Protein AF-A0A154PL11-F1 (afdb_monomer)

Secondary structure (DSSP, 8-state):
-HHHHHHHHHHHHHHHTT---S-HHHHTTT--SHHHHHHHHHHHHHHTT--SS--HHHHHHHHHHHHHHHHHHH--GGG---S----HHHHTTSSS-----------------------

Radius of gyration: 33.15 Å; Cα contacts (8 Å, |Δi|>4): 53; chains: 1; bounding box: 85×33×85 Å

Solvent-accessible surface area (backbone atoms only — not comparable to full-atom values): 7764 Å² total; per-residue (Å²): 109,77,66,56,56,52,44,53,51,51,55,49,44,41,53,58,26,65,55,85,74,91,54,69,68,73,68,36,68,90,45,90,44,71,68,46,44,46,50,47,55,49,51,53,39,36,77,61,70,41,68,78,81,85,44,75,66,54,24,42,54,39,22,55,52,53,50,53,53,48,55,60,72,66,60,68,69,86,76,58,75,88,65,73,88,84,46,80,73,58,69,62,57,80,80,50,86,89,72,90,76,83,81,81,80,79,90,82,78,80,80,82,84,79,89,81,86,88,133

Sequence (119 aa):
SSSEKRIEILKKYIRTAGIRVKSYSTIWVGCKSNTAKIKCLQKLLENNGITGKPTLEKCKKAKDRNERLKDIAELNTSNIISEGRVTRAQRKREEIPSEHREARSSFKRILSVVDSDSE

Structure (mmCIF, N/CA/C/O backbone):
data_AF-A0A154PL11-F1
#
_entry.id   AF-A0A154PL11-F1
#
loop_
_atom_site.group_PDB
_atom_site.id
_atom_site.type_symbol
_atom_site.label_atom_id
_atom_site.label_alt_id
_atom_site.label_comp_id
_atom_site.label_asym_id
_atom_site.label_entity_id
_atom_site.label_seq_id
_atom_site.pdbx_PDB_ins_code
_atom_site.Cartn_x
_atom_site.Cartn_y
_atom_site.Cartn_z
_atom_site.occupancy
_atom_site.B_iso_or_equiv
_atom_site.auth_seq_id
_atom_site.auth_comp_id
_atom_site.auth_asym_id
_atom_site.auth_atom_id
_atom_site.pdbx_PDB_model_num
ATOM 1 N N . SER A 1 1 ? -12.663 7.864 21.009 1.00 71.00 1 SER A N 1
ATOM 2 C CA . SER A 1 1 ? -12.120 6.682 21.726 1.00 71.00 1 SER A CA 1
ATOM 3 C C . SER A 1 1 ? -10.744 6.273 21.176 1.00 71.00 1 SER A C 1
ATOM 5 O O . SER A 1 1 ? -10.407 6.656 20.060 1.00 71.00 1 SER A O 1
ATOM 7 N N . SER A 1 2 ? -9.922 5.511 21.918 1.00 85.44 2 SER A N 1
ATOM 8 C CA . SER A 1 2 ? -8.604 5.024 21.433 1.00 85.44 2 SER A CA 1
ATOM 9 C C . SER A 1 2 ? -8.715 4.171 20.152 1.00 85.44 2 SER A C 1
ATOM 11 O O . SER A 1 2 ? -7.903 4.280 19.231 1.00 85.44 2 SER A O 1
ATOM 13 N N . SER A 1 3 ? -9.787 3.383 20.041 1.00 89.31 3 SER A N 1
ATOM 14 C CA . SER A 1 3 ? -10.049 2.505 18.896 1.00 89.31 3 SER A CA 1
ATOM 15 C C . SER A 1 3 ? -10.327 3.265 17.595 1.00 89.31 3 SER A C 1
ATOM 17 O O . SER A 1 3 ? -9.847 2.861 16.539 1.00 89.31 3 SER A O 1
ATOM 19 N N . GLU A 1 4 ? -11.058 4.380 17.650 1.00 90.62 4 GLU A N 1
ATOM 20 C CA . GLU A 1 4 ? -11.351 5.202 16.463 1.00 90.62 4 GLU A CA 1
ATOM 21 C C . GLU A 1 4 ? -10.095 5.869 15.906 1.00 90.62 4 GLU A C 1
ATOM 23 O O . GLU A 1 4 ? -9.847 5.792 14.704 1.00 90.62 4 GLU A O 1
ATOM 28 N N . LYS A 1 5 ? -9.231 6.401 16.782 1.00 93.62 5 LYS A N 1
ATOM 29 C CA . LYS A 1 5 ? -7.928 6.957 16.378 1.00 93.62 5 LYS A CA 1
ATOM 30 C C . LYS A 1 5 ? -7.094 5.919 15.620 1.00 93.62 5 LYS A C 1
ATOM 32 O O . LYS A 1 5 ? -6.466 6.213 14.606 1.00 93.62 5 LYS A O 1
ATOM 37 N N . ARG A 1 6 ? -7.125 4.662 16.071 1.00 93.31 6 ARG A N 1
ATOM 38 C CA . ARG A 1 6 ? -6.417 3.555 15.413 1.00 93.31 6 ARG A CA 1
ATOM 39 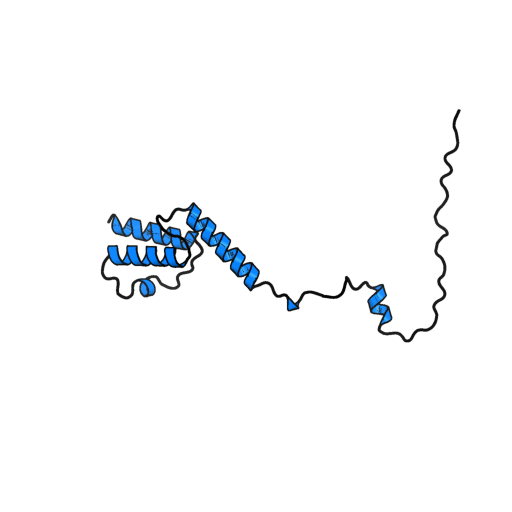C C . ARG A 1 6 ? -6.996 3.226 14.033 1.00 93.31 6 ARG A C 1
ATOM 41 O O . ARG A 1 6 ? -6.233 2.929 13.116 1.00 93.31 6 ARG A O 1
ATOM 48 N N . ILE A 1 7 ? -8.315 3.326 13.860 1.00 93.75 7 ILE A N 1
ATOM 49 C CA . ILE A 1 7 ? -8.985 3.185 12.556 1.00 93.75 7 ILE A CA 1
ATOM 50 C C . ILE A 1 7 ? -8.543 4.300 11.598 1.00 93.75 7 ILE A C 1
ATOM 52 O O . ILE A 1 7 ? -8.225 4.023 10.442 1.00 93.75 7 ILE A O 1
ATOM 56 N N . GLU A 1 8 ? -8.482 5.548 12.061 1.00 94.50 8 GLU A N 1
ATOM 57 C CA . GLU A 1 8 ? -8.039 6.692 11.252 1.00 94.50 8 GLU A CA 1
ATOM 58 C C . GLU A 1 8 ? -6.584 6.558 10.793 1.00 94.50 8 GLU A C 1
ATOM 60 O O . GLU A 1 8 ? -6.276 6.793 9.620 1.00 94.50 8 GLU A O 1
ATOM 65 N N . ILE A 1 9 ? -5.700 6.104 11.686 1.00 94.06 9 ILE A N 1
ATOM 66 C CA . ILE A 1 9 ? -4.297 5.820 11.365 1.00 94.06 9 ILE A CA 1
ATOM 67 C C . ILE A 1 9 ? -4.200 4.734 10.286 1.00 94.06 9 ILE A C 1
ATOM 69 O O . ILE A 1 9 ? -3.498 4.917 9.292 1.00 94.06 9 ILE A O 1
ATOM 73 N N . LEU A 1 10 ? -4.943 3.631 10.421 1.00 93.75 10 LEU A N 1
ATOM 74 C CA . LEU A 1 10 ? -4.953 2.566 9.413 1.00 93.75 10 LEU A CA 1
ATOM 75 C C . LEU A 1 10 ? -5.484 3.063 8.061 1.00 93.75 10 LEU A C 1
ATOM 77 O O . LEU A 1 10 ? -4.891 2.767 7.026 1.00 93.75 10 LEU A O 1
ATOM 81 N N . LYS A 1 11 ? -6.530 3.897 8.050 1.00 93.88 11 LYS A N 1
ATOM 82 C CA . LYS A 1 11 ? -7.011 4.560 6.824 1.00 93.88 11 LYS A CA 1
ATOM 83 C C . LYS A 1 11 ? -5.950 5.468 6.199 1.00 93.88 11 LYS A C 1
ATOM 85 O O . LYS A 1 11 ? -5.867 5.568 4.975 1.00 93.88 11 LYS A O 1
ATOM 90 N N . LYS A 1 12 ? -5.147 6.166 7.010 1.00 94.44 12 LYS A N 1
ATOM 91 C CA . LYS A 1 12 ? -4.006 6.954 6.519 1.00 94.44 12 LYS A CA 1
ATOM 92 C C . LYS A 1 12 ? -2.971 6.039 5.863 1.00 94.44 12 LYS A C 1
ATOM 94 O O . LYS A 1 12 ? -2.550 6.340 4.753 1.00 94.44 12 LYS A O 1
ATOM 99 N N . TYR A 1 13 ? -2.643 4.904 6.480 1.00 94.12 13 TYR A N 1
ATOM 100 C CA . TYR A 1 13 ? -1.700 3.941 5.908 1.00 94.12 13 TYR A CA 1
ATOM 101 C C . TYR A 1 13 ? -2.164 3.348 4.576 1.00 94.12 13 TYR A C 1
ATOM 103 O O . TYR A 1 13 ? -1.389 3.326 3.623 1.00 94.12 13 TYR A O 1
ATOM 111 N N . ILE A 1 14 ? -3.440 2.974 4.467 1.00 93.31 14 ILE A N 1
ATOM 112 C CA . ILE A 1 14 ? -4.043 2.486 3.215 1.00 93.31 14 ILE A CA 1
ATOM 113 C C . ILE A 1 14 ? -3.882 3.518 2.091 1.00 93.31 14 ILE A C 1
ATOM 115 O O . ILE A 1 14 ? -3.450 3.177 0.991 1.00 93.31 14 ILE A O 1
ATOM 119 N N . ARG A 1 15 ? -4.148 4.799 2.386 1.00 92.44 15 ARG A N 1
ATOM 120 C CA . ARG A 1 15 ? -3.945 5.897 1.427 1.00 92.44 15 ARG A CA 1
ATOM 121 C C . ARG A 1 15 ? -2.476 6.056 1.039 1.00 92.44 15 ARG A C 1
ATOM 123 O O . ARG A 1 15 ? -2.177 6.184 -0.143 1.00 92.44 15 ARG A O 1
ATOM 130 N N . THR A 1 16 ? -1.556 6.012 2.006 1.00 93.38 16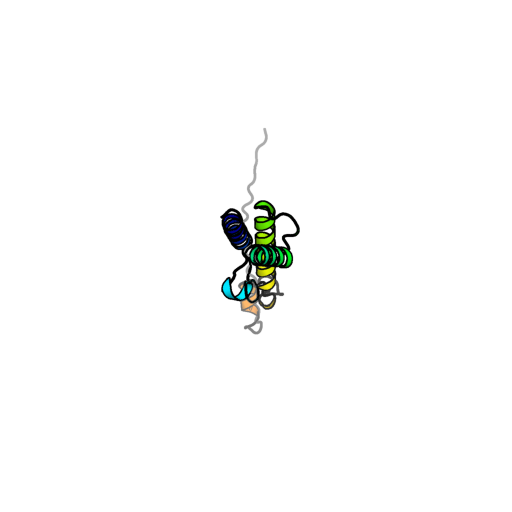 THR A N 1
ATOM 131 C CA . THR A 1 16 ? -0.114 6.116 1.716 1.00 93.38 16 THR A CA 1
ATOM 132 C C . THR A 1 16 ? 0.423 4.931 0.919 1.00 93.38 16 THR A C 1
ATOM 134 O O . THR A 1 16 ? 1.357 5.107 0.149 1.00 93.38 16 THR A O 1
ATOM 137 N N . ALA A 1 17 ? -0.185 3.752 1.067 1.00 91.44 17 ALA A N 1
ATOM 138 C CA . ALA A 1 17 ? 0.145 2.557 0.300 1.00 91.44 17 ALA A CA 1
ATOM 139 C C . ALA A 1 17 ? -0.390 2.587 -1.144 1.00 91.44 17 ALA A C 1
ATOM 141 O O . ALA A 1 17 ? -0.167 1.646 -1.897 1.00 91.44 17 ALA A O 1
ATOM 142 N N . GLY A 1 18 ? -1.114 3.641 -1.541 1.00 89.31 18 GLY A N 1
ATOM 143 C CA . GLY A 1 18 ? -1.686 3.756 -2.884 1.00 89.31 18 GLY A CA 1
ATOM 144 C C . GLY A 1 18 ? -2.911 2.866 -3.119 1.00 89.31 18 GLY A C 1
ATOM 145 O O . GLY A 1 18 ? -3.335 2.694 -4.261 1.00 89.31 18 GLY A O 1
ATOM 146 N N . ILE A 1 19 ? -3.506 2.312 -2.059 1.00 90.19 19 ILE A N 1
ATOM 147 C CA . ILE A 1 19 ? -4.677 1.439 -2.162 1.00 90.19 19 ILE A CA 1
ATOM 148 C C . ILE A 1 19 ? -5.931 2.313 -2.274 1.00 90.19 19 ILE A C 1
ATOM 150 O O . ILE A 1 19 ? -6.323 3.003 -1.327 1.00 90.19 19 ILE A O 1
ATOM 154 N N . ARG A 1 20 ? -6.582 2.292 -3.442 1.00 88.06 20 ARG A N 1
ATOM 155 C CA . ARG A 1 20 ? -7.838 3.018 -3.673 1.00 88.06 20 ARG A CA 1
ATOM 156 C C . ARG A 1 20 ? -9.032 2.193 -3.201 1.00 88.06 20 ARG A C 1
ATOM 158 O O . ARG A 1 20 ? -9.442 1.233 -3.844 1.00 88.06 20 ARG A O 1
ATOM 165 N N . VAL A 1 21 ? -9.616 2.610 -2.083 1.00 89.50 21 VAL A N 1
ATOM 166 C CA . VAL A 1 21 ? -10.870 2.062 -1.556 1.00 89.50 21 VAL A CA 1
ATOM 167 C C . VAL A 1 21 ? -12.047 2.865 -2.110 1.00 89.50 21 VAL A C 1
ATOM 169 O O . VAL A 1 21 ? -12.093 4.074 -1.909 1.00 89.50 21 VAL A O 1
ATOM 172 N N . LYS A 1 22 ? -13.016 2.199 -2.758 1.00 87.25 22 LYS A N 1
ATOM 173 C CA . LYS A 1 22 ? -14.252 2.844 -3.250 1.00 87.25 22 LYS A CA 1
ATOM 174 C C . LYS A 1 22 ? -15.150 3.306 -2.099 1.00 87.25 22 LYS A C 1
ATOM 176 O O . LYS A 1 22 ? -15.546 4.462 -2.045 1.00 87.25 22 LYS A O 1
ATOM 181 N N . SER A 1 23 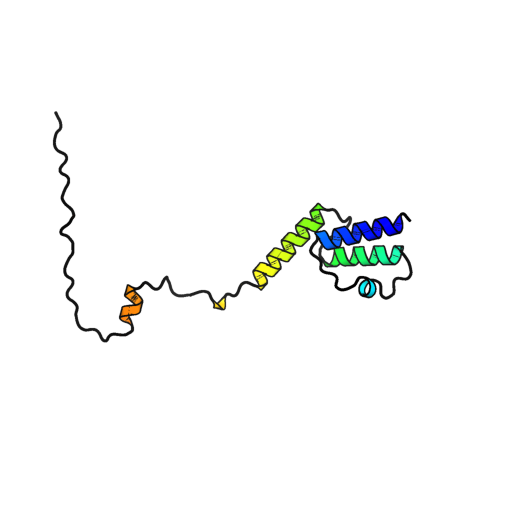? -15.442 2.409 -1.156 1.00 89.69 23 SER A N 1
ATOM 182 C CA . SER A 1 23 ? -16.191 2.737 0.058 1.00 89.69 23 SER A CA 1
ATOM 183 C C . SER A 1 23 ? -15.693 1.906 1.242 1.00 89.69 23 SER A C 1
ATOM 185 O O . SER A 1 23 ? -15.374 0.727 1.095 1.00 89.69 23 SER A O 1
ATOM 187 N N . TYR A 1 24 ? -15.618 2.508 2.430 1.00 88.56 24 TYR A N 1
ATOM 188 C CA . TYR A 1 24 ? -15.291 1.760 3.651 1.00 88.56 24 TYR A CA 1
ATOM 189 C C . TYR A 1 24 ? -16.494 0.990 4.198 1.00 88.56 24 TYR A C 1
ATOM 191 O O . TYR A 1 24 ? -16.309 -0.020 4.872 1.00 88.56 24 TYR A O 1
ATOM 199 N N . SER A 1 25 ? -17.711 1.415 3.856 1.00 88.31 25 SER A N 1
ATOM 200 C CA . SER A 1 25 ? -18.947 0.719 4.213 1.00 88.31 25 SER A CA 1
ATOM 201 C C . SER A 1 25 ? -18.972 -0.702 3.648 1.00 88.31 25 SER A C 1
ATOM 203 O O . SER A 1 25 ? -19.318 -1.626 4.375 1.00 88.31 25 SER A O 1
ATOM 205 N N . THR A 1 26 ? -18.502 -0.903 2.408 1.00 89.75 26 THR A N 1
ATOM 206 C CA . THR A 1 26 ? -18.404 -2.240 1.791 1.00 89.75 26 THR A CA 1
ATOM 207 C C . THR A 1 26 ? -17.340 -3.124 2.443 1.00 89.75 26 THR A C 1
ATOM 209 O O . THR A 1 26 ? -17.507 -4.334 2.508 1.00 89.75 26 THR A O 1
ATOM 212 N N . ILE A 1 27 ? -16.256 -2.540 2.966 1.00 88.88 27 ILE A N 1
ATOM 213 C CA . ILE A 1 27 ? -15.203 -3.293 3.679 1.00 88.88 27 ILE A CA 1
ATOM 214 C C . ILE A 1 27 ? -15.700 -3.766 5.050 1.00 88.88 27 ILE A C 1
ATOM 216 O O . ILE A 1 27 ? -15.249 -4.782 5.575 1.00 88.88 27 ILE A O 1
ATOM 220 N N . TRP A 1 28 ? -16.609 -3.007 5.656 1.00 90.00 28 TRP A N 1
ATOM 221 C CA . TRP A 1 28 ? -17.141 -3.285 6.985 1.00 90.00 28 TRP A CA 1
ATOM 222 C C . TRP A 1 28 ? -18.445 -4.078 6.966 1.00 90.00 28 TRP A C 1
ATOM 224 O O . TRP A 1 28 ? -19.063 -4.212 8.021 1.00 90.00 28 TRP A O 1
ATOM 234 N N . VAL A 1 29 ? -18.870 -4.617 5.821 1.00 86.31 29 VAL A N 1
ATOM 235 C CA . VAL A 1 29 ? -20.046 -5.494 5.753 1.00 86.31 29 VAL A CA 1
ATOM 236 C C . VAL A 1 29 ? -19.805 -6.684 6.691 1.00 86.31 29 VAL A C 1
ATOM 238 O O . VAL A 1 29 ? -18.853 -7.440 6.523 1.00 86.31 29 VAL A O 1
ATOM 241 N N . GLY A 1 30 ? -20.605 -6.783 7.758 1.00 82.69 30 GLY A N 1
ATOM 242 C CA . GLY A 1 30 ? -20.451 -7.786 8.824 1.00 82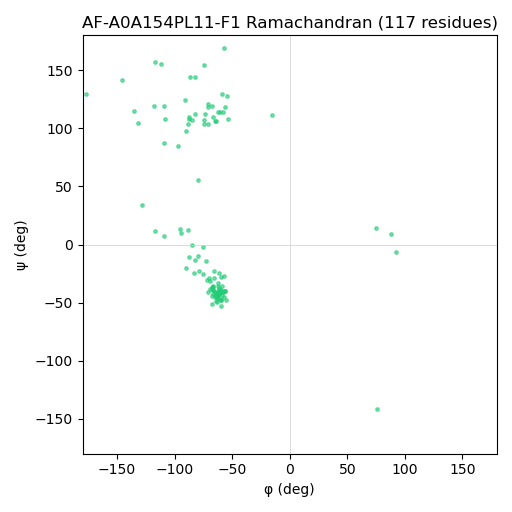.69 30 GLY A CA 1
ATOM 243 C C . GLY A 1 30 ? -19.611 -7.360 10.043 1.00 82.69 30 GLY A C 1
ATOM 244 O O . GLY A 1 30 ? -19.591 -8.066 11.050 1.00 82.69 30 GLY A O 1
ATOM 245 N N . CYS A 1 31 ? -18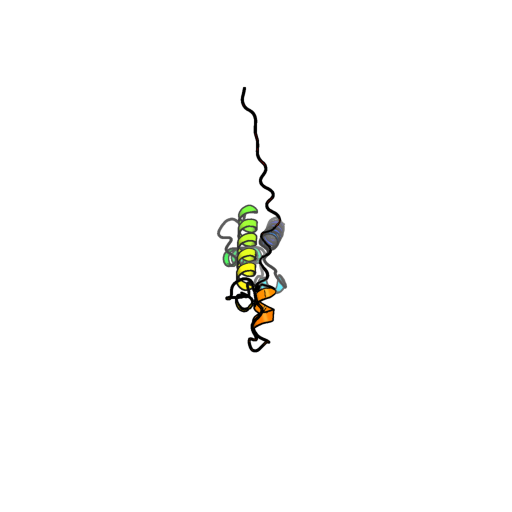.965 -6.191 10.027 1.00 89.44 31 CYS A N 1
ATOM 246 C CA . CYS A 1 31 ? -18.195 -5.672 11.162 1.00 89.44 31 CYS A CA 1
ATOM 247 C C . CYS A 1 31 ? -19.059 -4.809 12.092 1.00 89.44 31 CYS A C 1
ATOM 249 O O . CYS A 1 31 ? -19.217 -3.608 11.872 1.00 89.44 31 CYS A O 1
ATOM 251 N N . LYS A 1 32 ? -19.560 -5.403 13.181 1.00 87.44 32 LYS A N 1
ATOM 252 C CA . LYS A 1 32 ? -20.370 -4.688 14.187 1.00 87.44 32 LYS A CA 1
ATOM 253 C C . LYS A 1 32 ? -19.536 -3.934 15.233 1.00 87.44 32 LYS A C 1
ATOM 255 O O . LYS A 1 32 ? -20.007 -2.954 15.797 1.00 87.44 32 LYS A O 1
ATOM 260 N N . SER A 1 33 ? -18.287 -4.345 15.472 1.00 91.88 33 SER A N 1
ATOM 261 C CA . SER A 1 33 ? -17.413 -3.764 16.503 1.00 91.88 33 SER A CA 1
ATOM 262 C C . SER A 1 33 ? -16.221 -2.992 15.926 1.00 91.88 33 SER A C 1
ATOM 264 O O . SER A 1 33 ? -15.731 -3.273 14.829 1.00 91.88 33 SER A O 1
ATOM 266 N N . ASN A 1 34 ? -15.688 -2.039 16.699 1.00 91.56 34 ASN A N 1
ATOM 267 C CA . ASN A 1 34 ? -14.479 -1.298 16.318 1.00 91.56 34 ASN A CA 1
ATOM 268 C C . ASN A 1 34 ? -13.250 -2.213 16.189 1.00 91.56 34 ASN A C 1
ATOM 270 O O . ASN A 1 34 ? -12.406 -1.996 15.322 1.00 91.56 34 ASN A O 1
ATOM 274 N N . THR A 1 35 ? -13.168 -3.273 16.994 1.00 92.00 35 THR A N 1
ATOM 275 C CA . THR A 1 35 ? -12.105 -4.280 16.887 1.00 92.00 35 THR A CA 1
ATOM 276 C C . THR A 1 35 ? -12.201 -5.072 15.582 1.00 92.00 35 THR A C 1
ATOM 278 O O . THR A 1 35 ? -11.175 -5.303 14.943 1.00 92.00 35 THR A O 1
ATOM 281 N N . ALA A 1 36 ? -13.413 -5.421 15.133 1.00 93.56 36 ALA A N 1
ATOM 282 C CA . ALA A 1 36 ? -13.628 -6.065 13.837 1.00 93.56 36 ALA A CA 1
ATOM 283 C C . ALA A 1 36 ? -13.220 -5.146 12.676 1.00 93.56 36 ALA A C 1
ATOM 285 O O . ALA A 1 36 ? -12.491 -5.575 11.784 1.00 93.56 36 ALA A O 1
ATOM 286 N N . LYS A 1 37 ? -13.581 -3.855 12.734 1.00 93.19 37 LYS A N 1
ATOM 287 C CA . LYS A 1 37 ? -13.160 -2.860 11.730 1.00 93.19 37 LYS A CA 1
ATOM 288 C C . LYS A 1 37 ? -11.636 -2.740 11.641 1.00 93.19 37 LYS A C 1
ATOM 290 O O . LYS A 1 37 ? -11.097 -2.717 10.537 1.00 93.19 37 LYS A O 1
ATOM 295 N N . ILE A 1 38 ? -10.939 -2.704 12.781 1.00 93.56 38 ILE A N 1
ATOM 296 C CA . ILE A 1 38 ? -9.467 -2.683 12.828 1.00 93.56 38 ILE A CA 1
ATOM 297 C C . ILE A 1 38 ? -8.890 -3.933 12.155 1.00 93.56 38 ILE A C 1
ATOM 299 O O . ILE A 1 38 ? -8.024 -3.800 11.292 1.00 93.56 38 ILE A O 1
ATOM 303 N N . LYS A 1 39 ? -9.403 -5.126 12.488 1.00 92.75 39 LYS A N 1
ATOM 304 C CA . LYS A 1 39 ? -8.964 -6.387 11.870 1.00 92.75 39 LYS A CA 1
ATOM 305 C C . LYS A 1 39 ? -9.197 -6.401 10.356 1.00 92.75 39 LYS A C 1
ATOM 307 O O . LYS A 1 39 ? -8.309 -6.821 9.624 1.00 92.75 39 LYS A O 1
ATOM 312 N N . CYS A 1 40 ? -10.337 -5.904 9.869 1.00 93.69 40 CYS A N 1
ATOM 313 C CA . CYS A 1 40 ? -10.587 -5.809 8.427 1.00 93.69 40 CYS A CA 1
ATOM 314 C C . CYS A 1 40 ? -9.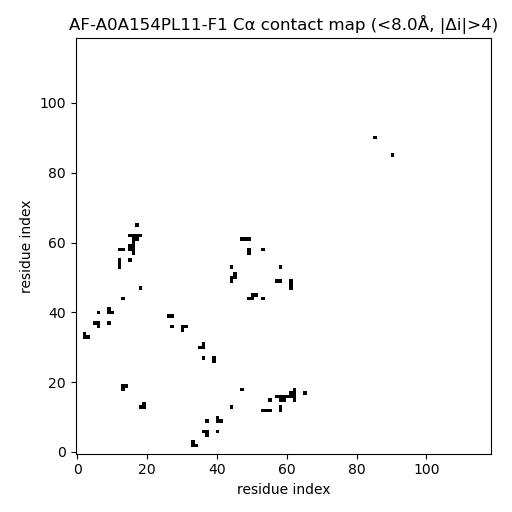596 -4.880 7.715 1.00 93.69 40 CYS A C 1
ATOM 316 O O . CYS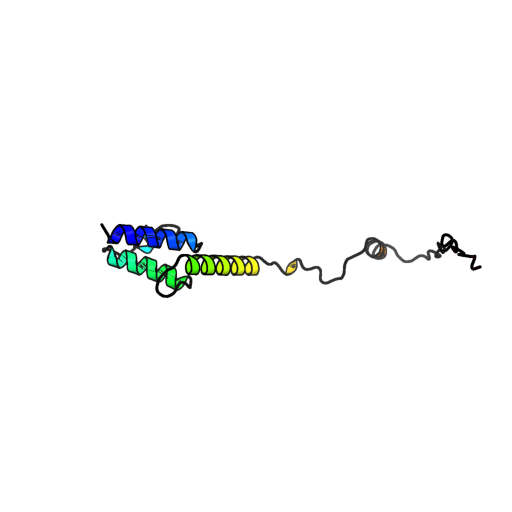 A 1 40 ? -9.105 -5.223 6.644 1.00 93.69 40 CYS A O 1
ATOM 318 N N . LEU A 1 41 ? -9.256 -3.730 8.308 1.00 93.19 41 LEU A N 1
ATOM 319 C CA . LEU A 1 41 ? -8.261 -2.824 7.724 1.00 93.19 41 LEU A CA 1
ATOM 320 C C . LEU A 1 41 ? -6.850 -3.428 7.733 1.00 93.19 41 LEU A C 1
ATOM 322 O O . LEU A 1 41 ? -6.101 -3.223 6.782 1.00 93.19 41 LEU A O 1
ATOM 326 N N . GLN A 1 42 ? -6.493 -4.186 8.775 1.00 92.88 42 GLN A N 1
ATOM 327 C CA . GLN A 1 42 ? -5.224 -4.918 8.826 1.00 92.88 42 GLN A CA 1
ATOM 328 C C . GLN A 1 42 ? -5.153 -5.998 7.743 1.00 92.88 42 GLN A C 1
ATOM 330 O O . GLN A 1 42 ? -4.198 -6.002 6.975 1.00 92.88 42 GLN A O 1
ATOM 335 N N . LYS A 1 43 ? -6.198 -6.824 7.599 1.00 92.50 43 LYS A N 1
ATOM 336 C CA . LYS A 1 43 ? -6.285 -7.825 6.523 1.00 92.50 43 LYS A CA 1
ATOM 337 C C . LYS A 1 43 ? -6.172 -7.199 5.133 1.00 92.50 43 LYS A C 1
ATOM 339 O O . LYS A 1 43 ? -5.510 -7.738 4.256 1.00 92.50 43 LYS A O 1
ATOM 344 N N . LEU A 1 44 ? -6.793 -6.038 4.925 1.00 92.50 44 LEU A N 1
ATOM 345 C CA . LEU A 1 44 ? -6.698 -5.321 3.654 1.00 92.50 44 LEU A CA 1
ATOM 346 C C . LEU A 1 44 ? -5.255 -4.887 3.353 1.00 92.50 44 LEU A C 1
ATOM 348 O O . LEU A 1 44 ? -4.803 -5.036 2.219 1.00 92.50 44 LEU A O 1
ATOM 352 N N . LEU A 1 45 ? -4.525 -4.383 4.352 1.00 92.56 45 LEU A N 1
ATOM 353 C CA . LEU A 1 45 ? -3.105 -4.043 4.211 1.00 92.56 45 LEU A CA 1
ATOM 354 C C . LEU A 1 45 ? -2.247 -5.288 3.924 1.00 92.56 45 LEU A C 1
ATOM 356 O O . LEU A 1 45 ? -1.389 -5.237 3.044 1.00 92.56 45 LEU A O 1
ATOM 360 N N . GLU A 1 46 ? -2.519 -6.405 4.599 1.00 92.62 46 GLU A N 1
ATOM 361 C CA . GLU A 1 46 ? -1.826 -7.685 4.390 1.00 92.62 46 GLU A CA 1
ATOM 362 C C . GLU A 1 46 ? -2.025 -8.223 2.969 1.00 92.62 46 GLU A C 1
ATOM 364 O O . GLU A 1 46 ? -1.047 -8.576 2.313 1.00 92.62 46 GLU A O 1
ATOM 369 N N . ASN A 1 47 ? -3.253 -8.180 2.445 1.00 90.06 47 ASN A N 1
ATOM 370 C CA . ASN A 1 47 ? -3.565 -8.588 1.069 1.00 90.06 47 ASN A CA 1
ATOM 371 C C . ASN A 1 47 ? -2.830 -7.746 0.011 1.00 90.06 47 ASN A C 1
ATOM 373 O O . ASN A 1 47 ? -2.614 -8.205 -1.104 1.00 90.06 47 ASN A O 1
ATOM 377 N N . ASN A 1 48 ? -2.437 -6.517 0.357 1.00 87.88 48 ASN A N 1
ATOM 378 C CA . ASN A 1 48 ? -1.645 -5.630 -0.499 1.00 87.88 48 ASN A CA 1
ATOM 379 C C . ASN A 1 48 ? -0.133 -5.713 -0.196 1.00 87.88 48 ASN A C 1
ATOM 381 O O . ASN A 1 48 ? 0.640 -4.860 -0.631 1.00 87.88 48 ASN A O 1
ATOM 385 N N . GLY A 1 49 ? 0.304 -6.729 0.557 1.00 86.75 49 GLY A N 1
ATOM 386 C CA . GLY A 1 49 ? 1.714 -7.028 0.811 1.00 86.75 49 GLY A CA 1
ATOM 387 C C . GLY A 1 49 ? 2.332 -6.310 2.013 1.00 86.75 49 GLY A C 1
ATOM 388 O O . GLY A 1 49 ? 3.545 -6.385 2.203 1.00 86.75 49 GLY A O 1
ATOM 389 N N . ILE A 1 50 ? 1.540 -5.624 2.844 1.00 91.25 50 ILE A N 1
ATOM 390 C CA . ILE A 1 50 ? 2.019 -4.983 4.077 1.00 91.25 50 ILE A CA 1
ATOM 391 C C . ILE A 1 50 ? 1.731 -5.924 5.247 1.00 91.25 50 ILE A C 1
ATOM 393 O O . ILE A 1 50 ? 0.710 -5.811 5.922 1.00 91.25 50 ILE A O 1
ATOM 397 N N . THR A 1 51 ? 2.640 -6.868 5.484 1.00 88.00 51 THR A N 1
ATOM 398 C CA . THR A 1 51 ? 2.503 -7.868 6.550 1.00 88.00 51 THR A CA 1
ATOM 399 C C . THR A 1 51 ? 3.033 -7.370 7.902 1.00 88.00 51 THR A C 1
ATOM 401 O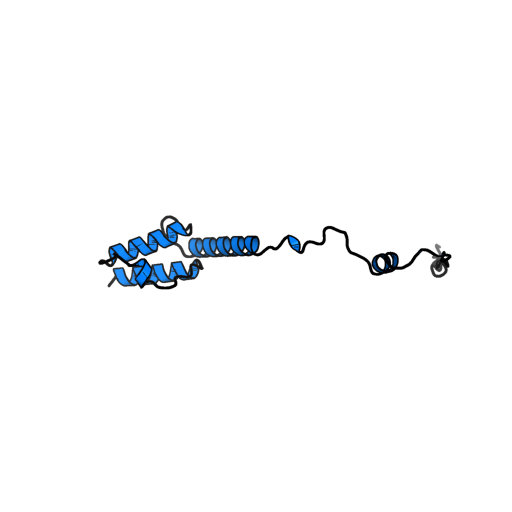 O . THR A 1 51 ? 4.035 -6.639 8.003 1.00 88.00 51 THR A O 1
ATOM 404 N N . GLY A 1 52 ? 2.349 -7.776 8.976 1.00 88.38 52 GLY A N 1
ATOM 405 C CA . GLY A 1 52 ? 2.708 -7.456 10.358 1.00 88.38 52 GLY A CA 1
ATOM 406 C C . GLY A 1 52 ? 2.368 -6.018 10.763 1.00 88.38 52 GLY A C 1
ATOM 407 O O . GLY A 1 52 ? 1.327 -5.477 10.395 1.00 88.38 52 GLY A O 1
ATOM 408 N N . LYS A 1 53 ? 3.235 -5.373 11.561 1.00 87.31 53 LYS A N 1
ATOM 409 C CA . LYS A 1 53 ? 3.006 -3.987 12.006 1.00 87.31 53 LYS A CA 1
ATOM 410 C C . LYS A 1 53 ? 3.102 -3.030 10.804 1.00 87.31 53 LYS A C 1
ATOM 412 O O . LYS A 1 53 ? 4.180 -2.954 10.199 1.00 87.31 53 LYS A O 1
ATOM 417 N N . PRO A 1 54 ? 2.028 -2.287 10.469 1.00 87.25 54 PRO A N 1
ATOM 418 C CA . PRO A 1 54 ? 2.065 -1.318 9.387 1.00 87.25 54 PRO A CA 1
ATOM 419 C C . PRO A 1 54 ? 2.923 -0.127 9.810 1.00 87.25 54 PRO A C 1
ATOM 421 O O . PRO A 1 54 ? 2.653 0.531 10.815 1.00 87.25 54 PRO A O 1
ATOM 424 N N . THR A 1 55 ? 3.979 0.129 9.044 1.00 91.31 55 THR A N 1
ATOM 425 C CA . THR A 1 55 ? 4.835 1.308 9.181 1.00 91.31 55 THR A CA 1
ATOM 426 C C . THR A 1 55 ? 4.754 2.143 7.914 1.00 91.31 55 THR A C 1
ATOM 428 O O . THR A 1 55 ? 4.417 1.651 6.834 1.00 91.31 55 THR A O 1
ATOM 431 N N . LEU A 1 56 ? 5.067 3.429 8.047 1.00 89.50 56 LEU A N 1
ATOM 432 C CA . LEU A 1 56 ? 4.979 4.386 6.947 1.00 89.50 56 LEU A CA 1
ATOM 433 C C . LEU A 1 56 ? 5.930 4.008 5.795 1.00 89.50 56 LEU A C 1
ATOM 435 O O . LEU A 1 56 ? 5.564 4.117 4.629 1.00 89.50 56 LEU A O 1
ATOM 439 N N . GLU A 1 57 ? 7.105 3.468 6.126 1.00 89.62 57 GLU A N 1
ATOM 440 C CA . GLU A 1 57 ? 8.078 2.949 5.159 1.00 89.62 57 GLU A CA 1
ATOM 441 C C . GLU A 1 57 ? 7.562 1.739 4.378 1.00 89.62 57 GLU A C 1
ATOM 443 O O . GLU A 1 57 ? 7.683 1.707 3.155 1.00 89.62 57 GLU A O 1
ATOM 448 N N . LYS A 1 58 ? 6.942 0.759 5.054 1.00 91.19 58 LYS A N 1
ATOM 449 C CA . LYS A 1 58 ? 6.353 -0.409 4.379 1.00 91.19 58 LYS A CA 1
ATOM 450 C C . LYS A 1 58 ? 5.239 0.004 3.419 1.00 91.19 58 LYS A C 1
ATOM 452 O O . LYS A 1 58 ? 5.154 -0.537 2.323 1.00 91.19 58 LYS A O 1
ATOM 457 N N . CYS A 1 59 ? 4.424 0.985 3.809 1.00 91.25 59 CYS A N 1
ATOM 458 C CA . CYS A 1 59 ? 3.365 1.511 2.949 1.00 91.25 59 CYS A CA 1
ATOM 459 C C . CYS A 1 59 ? 3.939 2.164 1.684 1.00 91.25 59 CYS A C 1
ATOM 461 O O . CYS A 1 59 ? 3.471 1.865 0.591 1.00 91.25 59 CYS A O 1
ATOM 463 N N . LYS A 1 60 ? 4.984 2.995 1.814 1.00 90.62 60 LYS A N 1
ATOM 464 C CA . LYS A 1 60 ? 5.670 3.600 0.659 1.00 90.62 60 LYS A CA 1
ATOM 465 C C . LYS A 1 60 ? 6.255 2.538 -0.276 1.00 90.62 60 LYS A C 1
ATOM 467 O O . LYS A 1 60 ? 5.958 2.552 -1.461 1.00 90.62 60 LYS A O 1
ATOM 472 N N . LYS A 1 61 ? 6.971 1.548 0.267 1.00 90.38 61 LYS A N 1
ATOM 473 C CA . LYS A 1 61 ? 7.524 0.436 -0.528 1.00 90.38 61 LYS A CA 1
ATOM 474 C C . LYS A 1 61 ? 6.444 -0.337 -1.292 1.00 90.38 61 LYS A C 1
ATOM 476 O O . LYS A 1 61 ? 6.659 -0.712 -2.442 1.00 90.38 61 LYS A O 1
ATOM 481 N N . ALA A 1 62 ? 5.294 -0.583 -0.660 1.00 89.62 62 ALA A N 1
ATOM 482 C CA . ALA A 1 62 ? 4.166 -1.247 -1.308 1.00 89.62 62 ALA A CA 1
ATOM 483 C C . ALA A 1 62 ? 3.586 -0.403 -2.453 1.00 89.62 62 ALA A C 1
ATOM 485 O O . ALA A 1 62 ? 3.305 -0.946 -3.521 1.00 89.62 62 ALA A O 1
ATOM 486 N N . LYS A 1 63 ? 3.474 0.917 -2.257 1.00 91.50 63 LYS A N 1
ATOM 487 C CA . LYS A 1 63 ? 3.048 1.855 -3.299 1.00 91.50 63 LYS A CA 1
ATOM 488 C C . LYS A 1 63 ? 3.992 1.807 -4.502 1.00 91.50 63 LYS A C 1
ATOM 490 O O . LYS A 1 63 ? 3.527 1.528 -5.602 1.00 91.50 63 LYS A O 1
ATOM 495 N N . ASP A 1 64 ? 5.294 1.966 -4.274 1.00 90.06 64 ASP A N 1
ATOM 496 C CA . ASP A 1 64 ? 6.300 1.953 -5.342 1.00 90.06 64 ASP A CA 1
ATOM 497 C C . ASP A 1 64 ? 6.282 0.623 -6.111 1.00 90.06 64 ASP A C 1
ATOM 499 O O . ASP A 1 64 ? 6.418 0.589 -7.330 1.00 90.06 64 ASP A O 1
ATOM 503 N N . ARG A 1 65 ? 6.100 -0.505 -5.409 1.00 88.00 65 ARG A N 1
ATOM 504 C CA . ARG A 1 65 ? 5.967 -1.822 -6.047 1.00 88.00 65 ARG A CA 1
ATOM 505 C C . ARG A 1 65 ? 4.728 -1.893 -6.936 1.00 88.00 65 ARG A C 1
ATOM 507 O O . ARG A 1 65 ? 4.813 -2.420 -8.038 1.00 88.00 65 ARG A O 1
ATOM 514 N N . ASN A 1 66 ? 3.591 -1.406 -6.452 1.00 86.44 66 ASN A N 1
ATOM 515 C CA . ASN A 1 66 ? 2.342 -1.441 -7.203 1.00 86.44 66 ASN A CA 1
ATOM 516 C C . ASN A 1 66 ? 2.389 -0.523 -8.432 1.00 86.44 66 ASN A C 1
ATOM 518 O O . ASN A 1 66 ? 1.875 -0.888 -9.481 1.00 86.44 66 ASN A O 1
ATOM 522 N N . GLU A 1 67 ? 3.021 0.645 -8.314 1.00 88.38 67 GLU A N 1
ATOM 523 C CA . GLU A 1 67 ? 3.242 1.559 -9.441 1.00 88.38 67 GLU A CA 1
ATOM 524 C C . GLU A 1 67 ? 4.136 0.909 -10.501 1.00 88.38 67 GLU A C 1
ATOM 526 O O . GLU A 1 67 ? 3.695 0.773 -11.634 1.00 88.38 67 GLU A O 1
ATOM 531 N N . ARG A 1 68 ? 5.280 0.323 -10.120 1.00 86.75 68 ARG A N 1
ATOM 532 C CA . ARG A 1 68 ? 6.133 -0.426 -11.066 1.00 86.75 68 ARG A CA 1
ATOM 533 C C . ARG A 1 68 ? 5.396 -1.556 -11.789 1.00 86.75 68 ARG A C 1
ATOM 535 O O . ARG A 1 68 ? 5.636 -1.791 -12.965 1.00 86.75 68 ARG A O 1
ATOM 542 N N . LEU A 1 69 ? 4.525 -2.288 -11.090 1.00 85.94 69 LEU A N 1
ATOM 543 C CA . LEU A 1 69 ? 3.736 -3.360 -11.707 1.00 85.94 69 LEU A CA 1
ATOM 544 C C . LEU A 1 69 ? 2.720 -2.821 -12.717 1.00 85.94 69 LEU A C 1
ATOM 546 O O . LEU A 1 69 ? 2.488 -3.468 -13.735 1.00 85.94 69 LEU A O 1
ATOM 550 N N . LYS A 1 70 ? 2.126 -1.653 -12.448 1.00 87.00 70 LYS A N 1
ATOM 551 C CA . LYS A 1 70 ? 1.252 -0.976 -13.412 1.00 87.00 70 LYS A CA 1
ATOM 552 C C . LYS A 1 70 ? 2.033 -0.493 -14.617 1.00 87.00 70 LYS A C 1
ATOM 554 O O . LYS A 1 70 ? 1.597 -0.768 -15.723 1.00 87.00 70 LYS A O 1
ATOM 559 N N . ASP A 1 71 ? 3.198 0.115 -14.400 1.00 85.94 71 ASP A N 1
ATOM 560 C CA . ASP A 1 71 ? 4.067 0.556 -15.490 1.00 85.94 71 ASP A CA 1
ATOM 561 C C . ASP A 1 71 ? 4.382 -0.627 -16.414 1.00 85.94 71 ASP A C 1
ATOM 563 O O . ASP A 1 71 ? 4.175 -0.536 -17.617 1.00 85.94 71 ASP A O 1
ATOM 567 N N . ILE A 1 72 ? 4.774 -1.778 -15.850 1.00 86.81 72 ILE A N 1
ATOM 568 C CA . ILE A 1 72 ? 5.035 -3.009 -16.615 1.00 86.81 72 ILE A CA 1
ATOM 569 C C . ILE A 1 72 ? 3.787 -3.497 -17.364 1.00 86.81 72 ILE A C 1
ATOM 571 O O . ILE A 1 72 ? 3.902 -3.932 -18.505 1.00 86.81 72 ILE A O 1
ATOM 575 N N . ALA A 1 73 ? 2.606 -3.446 -16.744 1.00 87.00 73 ALA A N 1
ATOM 576 C CA . ALA A 1 73 ? 1.358 -3.875 -17.376 1.00 87.00 73 ALA A CA 1
ATOM 577 C C . ALA A 1 73 ? 0.897 -2.933 -18.504 1.00 87.00 73 ALA A C 1
ATOM 579 O O . ALA A 1 73 ? 0.233 -3.379 -19.436 1.00 87.00 73 ALA A O 1
ATOM 580 N N . GLU A 1 74 ? 1.240 -1.646 -18.422 1.00 87.81 74 GLU A N 1
ATOM 581 C CA . GLU A 1 74 ? 0.947 -0.634 -19.440 1.00 87.81 74 GLU A CA 1
ATOM 582 C C . GLU A 1 74 ? 1.962 -0.642 -20.602 1.00 87.81 74 GLU A C 1
ATOM 584 O O . GLU A 1 74 ? 1.691 -0.053 -21.651 1.00 87.81 74 GLU A O 1
ATOM 589 N N . LEU A 1 75 ? 3.110 -1.325 -20.468 1.00 87.69 75 LEU A N 1
ATOM 590 C CA . LEU A 1 75 ? 4.095 -1.454 -21.547 1.00 87.69 75 LEU A CA 1
ATOM 591 C C . LEU A 1 75 ? 3.511 -2.225 -22.740 1.00 87.69 75 LEU A C 1
ATOM 593 O O . LEU A 1 75 ? 3.408 -3.451 -22.726 1.00 87.69 75 LEU A O 1
ATOM 597 N N . ASN A 1 76 ? 3.199 -1.502 -23.818 1.00 85.19 76 ASN A N 1
ATOM 598 C CA . ASN A 1 76 ? 2.774 -2.107 -25.075 1.00 85.19 76 ASN A CA 1
ATOM 599 C C . ASN A 1 76 ? 3.976 -2.435 -25.977 1.00 85.19 76 ASN A C 1
ATOM 601 O O . ASN A 1 76 ? 4.542 -1.559 -26.637 1.00 85.19 76 ASN A O 1
ATOM 605 N N . THR A 1 77 ? 4.335 -3.716 -26.046 1.00 87.06 77 THR A N 1
ATOM 606 C CA . THR A 1 77 ? 5.428 -4.215 -26.890 1.00 87.06 77 THR A CA 1
ATOM 607 C C . THR A 1 77 ? 5.091 -4.234 -28.382 1.00 87.06 77 THR A C 1
ATOM 609 O O . THR A 1 77 ? 6.007 -4.313 -29.197 1.00 87.06 77 THR A O 1
ATOM 612 N N . SER A 1 78 ? 3.817 -4.093 -28.774 1.00 85.31 78 SER A N 1
ATOM 613 C CA . SER A 1 78 ? 3.423 -4.077 -30.192 1.00 85.31 78 SER A CA 1
ATOM 614 C C . SER A 1 78 ? 3.962 -2.865 -30.955 1.00 85.31 78 SER A C 1
ATOM 616 O O . SER A 1 78 ? 4.070 -2.906 -32.174 1.00 85.31 78 SER A O 1
ATOM 618 N N . ASN A 1 79 ? 4.288 -1.778 -30.249 1.00 80.31 79 ASN A N 1
ATOM 619 C CA . ASN A 1 79 ? 4.819 -0.547 -30.840 1.00 80.31 79 ASN A CA 1
ATOM 620 C C . ASN A 1 79 ? 6.344 -0.584 -31.040 1.00 80.31 79 ASN A C 1
ATOM 622 O O . ASN A 1 79 ? 6.932 0.403 -31.487 1.00 80.31 79 ASN A O 1
ATOM 626 N N . ILE A 1 80 ? 7.005 -1.683 -30.673 1.00 84.50 80 ILE A N 1
ATOM 627 C CA . ILE A 1 80 ? 8.447 -1.828 -30.846 1.00 84.50 80 ILE A CA 1
ATOM 628 C C . ILE A 1 80 ? 8.732 -2.058 -32.333 1.00 84.50 80 ILE A C 1
ATOM 630 O O . ILE A 1 80 ? 8.406 -3.103 -32.893 1.00 84.50 80 ILE A O 1
ATOM 634 N N . ILE A 1 81 ? 9.371 -1.077 -32.971 1.00 80.31 81 ILE A N 1
ATOM 635 C CA . ILE A 1 81 ? 9.892 -1.214 -34.333 1.00 80.31 81 ILE A CA 1
ATOM 636 C C . ILE A 1 81 ? 11.023 -2.251 -34.276 1.00 80.31 81 ILE A C 1
ATOM 638 O O . ILE A 1 81 ? 12.060 -2.009 -33.662 1.00 80.31 81 ILE A O 1
ATOM 642 N N . SER A 1 82 ? 10.788 -3.431 -34.852 1.00 77.25 82 SER A N 1
ATOM 643 C CA . SER A 1 82 ? 11.749 -4.550 -34.832 1.00 77.25 82 SER A CA 1
ATOM 644 C C . SER A 1 82 ? 12.914 -4.330 -35.804 1.00 77.25 82 SER A C 1
ATOM 646 O O . SER A 1 82 ? 14.008 -4.857 -35.625 1.00 77.25 82 SER A O 1
ATOM 648 N N . GLU A 1 83 ? 12.669 -3.532 -36.836 1.00 78.44 83 GLU A N 1
ATOM 649 C CA . GLU A 1 83 ? 13.638 -3.084 -37.827 1.00 78.44 83 GLU A CA 1
ATOM 650 C C . GLU A 1 83 ? 14.450 -1.882 -37.312 1.00 78.44 83 GLU A C 1
ATOM 652 O O . GLU A 1 83 ? 13.959 -1.028 -36.574 1.00 78.44 83 GLU A O 1
ATOM 657 N N . GLY A 1 84 ? 15.736 -1.818 -37.673 1.00 77.06 84 GLY A N 1
ATOM 658 C CA . GLY A 1 84 ? 16.606 -0.700 -37.296 1.00 77.06 84 GLY A CA 1
ATOM 659 C C . GLY A 1 84 ? 16.065 0.657 -37.772 1.00 77.06 84 GLY A C 1
ATOM 660 O O . GLY A 1 84 ? 15.142 0.741 -38.577 1.00 77.06 84 GLY A O 1
ATOM 661 N N . ARG A 1 85 ? 16.656 1.760 -37.293 1.00 77.50 85 ARG A N 1
ATOM 662 C CA . ARG A 1 85 ? 16.195 3.122 -37.619 1.00 77.50 85 ARG A CA 1
ATOM 663 C C . ARG A 1 85 ? 16.106 3.333 -39.136 1.00 77.50 85 ARG A C 1
ATOM 665 O O . ARG A 1 85 ? 17.127 3.532 -39.790 1.00 77.50 85 ARG A O 1
ATOM 672 N N . VAL A 1 86 ? 14.883 3.402 -39.664 1.00 77.62 86 VAL A N 1
ATOM 673 C CA . VAL A 1 86 ? 14.641 3.688 -41.081 1.00 77.62 86 VAL A CA 1
ATOM 674 C C . VAL A 1 86 ? 15.119 5.104 -41.403 1.00 77.62 86 VAL A C 1
ATOM 676 O O . VAL A 1 86 ? 14.499 6.114 -41.036 1.00 77.62 86 VAL A O 1
ATOM 679 N N . THR A 1 87 ? 16.249 5.188 -42.098 1.00 79.56 87 THR A N 1
ATOM 680 C CA . THR A 1 87 ? 16.813 6.461 -42.550 1.00 79.56 87 THR A CA 1
ATOM 681 C C . THR A 1 87 ? 16.012 7.016 -43.730 1.00 79.56 87 THR A C 1
ATOM 683 O O . THR A 1 87 ? 15.388 6.279 -44.495 1.00 79.56 87 THR A O 1
ATOM 686 N N . ARG A 1 88 ? 16.034 8.341 -43.925 1.00 72.75 88 ARG A N 1
ATOM 687 C CA . ARG A 1 88 ? 15.368 8.994 -45.071 1.00 72.75 88 ARG A CA 1
ATOM 688 C C . ARG A 1 88 ? 15.867 8.452 -46.424 1.00 72.75 88 ARG A C 1
ATOM 690 O O . ARG A 1 88 ? 15.111 8.464 -47.388 1.00 72.75 88 ARG A O 1
ATOM 697 N N . ALA A 1 89 ? 17.107 7.961 -46.484 1.00 72.50 89 ALA A N 1
ATOM 698 C CA . ALA A 1 89 ? 17.676 7.331 -47.674 1.00 72.50 89 ALA A CA 1
ATOM 699 C C . ALA A 1 89 ? 17.031 5.969 -47.993 1.00 72.50 89 ALA A C 1
ATOM 701 O O . ALA A 1 89 ? 16.786 5.681 -49.160 1.00 72.50 89 ALA A O 1
ATOM 702 N N . GLN A 1 90 ? 16.704 5.166 -46.974 1.00 68.31 90 GLN A N 1
ATOM 703 C CA . GLN A 1 90 ? 16.080 3.848 -47.151 1.00 68.31 90 GLN A CA 1
ATOM 704 C C . GLN A 1 90 ? 14.627 3.945 -47.629 1.00 68.31 90 GLN A C 1
ATOM 706 O O . GLN A 1 90 ? 14.268 3.248 -48.570 1.00 68.31 90 GLN A O 1
ATOM 711 N N . ARG A 1 91 ? 13.826 4.883 -47.095 1.00 67.88 91 ARG A N 1
ATOM 712 C CA . ARG A 1 91 ? 12.421 5.076 -47.532 1.00 67.88 91 ARG A CA 1
ATOM 713 C C . ARG A 1 91 ? 12.284 5.423 -49.010 1.00 67.88 91 ARG A C 1
ATOM 715 O O . ARG A 1 91 ? 11.268 5.146 -49.624 1.00 67.88 91 ARG A O 1
ATOM 722 N N . LYS A 1 92 ? 13.308 6.056 -49.585 1.00 64.56 92 LYS A N 1
ATOM 723 C CA . LYS A 1 92 ? 13.306 6.479 -50.989 1.00 64.56 92 LYS A CA 1
ATOM 724 C C . LYS A 1 92 ? 13.627 5.333 -51.957 1.00 64.56 92 LYS A C 1
ATOM 726 O O . LYS A 1 92 ? 13.527 5.536 -53.162 1.00 64.56 92 LYS A O 1
ATOM 731 N N . ARG A 1 93 ? 14.063 4.173 -51.445 1.00 59.41 93 ARG A N 1
ATOM 732 C CA . ARG A 1 93 ? 14.488 3.014 -52.243 1.00 59.41 93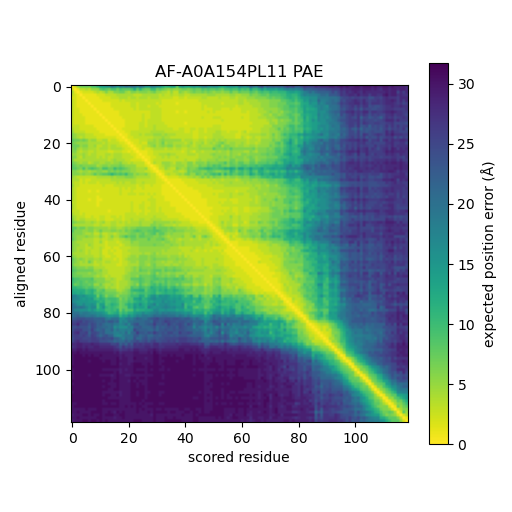 ARG A CA 1
ATOM 733 C C . ARG A 1 93 ? 13.343 2.049 -52.556 1.00 59.41 93 ARG A C 1
ATOM 735 O O . ARG A 1 93 ? 13.468 1.292 -53.506 1.00 59.41 93 ARG A O 1
ATOM 742 N N . GLU A 1 94 ? 12.251 2.093 -51.799 1.00 57.53 94 GLU A N 1
ATOM 743 C CA . GLU A 1 94 ? 11.140 1.142 -51.952 1.00 57.53 94 GLU A CA 1
ATOM 744 C C . GLU A 1 94 ? 10.091 1.574 -52.992 1.00 57.53 94 GLU A C 1
ATOM 746 O O . GLU A 1 94 ? 9.287 0.751 -53.411 1.00 57.53 94 GLU A O 1
ATOM 751 N N . GLU A 1 95 ? 10.140 2.817 -53.491 1.00 57.44 95 GLU A N 1
ATOM 752 C CA . GLU A 1 95 ? 9.165 3.339 -54.471 1.00 57.44 95 GLU A CA 1
ATOM 753 C C . GLU A 1 95 ? 9.710 3.550 -55.898 1.00 57.44 95 GLU A C 1
ATOM 755 O O . GLU A 1 95 ? 9.022 4.127 -56.736 1.00 57.44 95 GLU A O 1
ATOM 760 N N . ILE A 1 96 ? 10.941 3.133 -56.223 1.00 52.25 96 ILE A N 1
ATOM 761 C CA . ILE A 1 96 ? 11.542 3.443 -57.536 1.00 52.25 96 ILE A CA 1
ATOM 762 C C . ILE A 1 96 ? 12.219 2.198 -58.137 1.00 52.25 96 ILE A C 1
ATOM 764 O O . ILE A 1 96 ? 13.227 1.750 -57.585 1.00 52.25 96 ILE A O 1
ATOM 768 N N . PRO A 1 97 ? 11.737 1.657 -59.281 1.00 45.44 97 PRO A N 1
ATOM 769 C CA . PRO A 1 97 ? 12.506 0.718 -60.096 1.00 45.44 97 PRO A CA 1
ATOM 770 C C . PRO A 1 97 ? 13.855 1.341 -60.460 1.00 45.44 97 PRO A C 1
ATOM 772 O O . PRO A 1 97 ? 13.925 2.479 -60.920 1.00 45.44 97 PRO A O 1
ATOM 775 N N . SER A 1 98 ? 14.938 0.618 -60.187 1.00 54.84 98 SER A N 1
ATOM 776 C CA . SER A 1 98 ? 16.297 1.135 -60.305 1.00 54.84 98 SER A CA 1
ATOM 777 C C . SER A 1 98 ? 16.637 1.567 -61.733 1.00 54.84 98 SER A C 1
ATOM 779 O O . SER A 1 98 ? 16.831 0.718 -62.600 1.00 54.84 98 SER A O 1
ATOM 781 N N . GLU A 1 99 ? 16.860 2.863 -61.942 1.00 45.66 99 GLU A N 1
ATOM 782 C CA . GLU A 1 99 ? 17.754 3.330 -62.997 1.00 45.66 99 GLU A CA 1
ATOM 783 C C . GLU A 1 99 ? 18.933 4.096 -62.392 1.00 45.66 99 GLU A C 1
ATOM 785 O O . GLU A 1 99 ? 18.795 5.068 -61.646 1.00 45.66 99 GLU A O 1
ATOM 790 N N . HIS A 1 100 ? 20.105 3.533 -62.681 1.00 52.41 100 HIS A N 1
ATOM 791 C CA . HIS A 1 100 ? 21.467 4.002 -62.492 1.00 52.41 100 HIS A CA 1
ATOM 792 C C . HIS A 1 100 ? 21.606 5.507 -62.208 1.00 52.41 100 HIS A C 1
ATOM 794 O O . HIS A 1 100 ? 21.438 6.352 -63.082 1.00 52.41 100 HIS A O 1
ATOM 800 N N . ARG A 1 101 ? 22.018 5.847 -60.980 1.00 50.75 101 ARG A N 1
ATOM 801 C CA . ARG A 1 101 ? 22.615 7.153 -60.674 1.00 50.75 101 ARG A CA 1
ATOM 802 C C . ARG A 1 101 ? 24.100 6.970 -60.412 1.00 50.75 101 ARG A C 1
ATOM 804 O O . ARG A 1 101 ? 24.485 6.448 -59.369 1.00 50.75 101 ARG A O 1
ATOM 811 N N . GLU A 1 102 ? 24.915 7.419 -61.359 1.00 54.34 102 GLU A N 1
ATOM 812 C CA . GLU A 1 102 ? 26.364 7.503 -61.205 1.00 54.34 102 GLU A CA 1
ATOM 813 C C . GLU A 1 102 ? 26.733 8.405 -60.018 1.00 54.34 102 GLU A C 1
ATOM 815 O O . GLU A 1 102 ? 26.249 9.533 -59.866 1.00 54.34 102 GLU A O 1
ATOM 820 N N . ALA A 1 103 ? 27.592 7.882 -59.145 1.00 52.69 103 ALA A N 1
ATOM 821 C CA . ALA A 1 103 ? 28.053 8.557 -57.946 1.00 52.69 103 ALA A CA 1
ATOM 822 C C . ALA A 1 103 ? 29.058 9.662 -58.305 1.00 52.69 103 ALA A C 1
ATOM 824 O O . ALA A 1 103 ? 30.233 9.399 -58.560 1.00 52.69 103 ALA A O 1
ATOM 825 N N . ARG A 1 104 ? 28.630 10.929 -58.278 1.00 59.09 104 ARG A N 1
ATOM 826 C CA . ARG A 1 104 ? 29.576 12.055 -58.261 1.00 59.09 104 ARG A CA 1
ATOM 827 C C . ARG A 1 104 ? 30.260 12.116 -56.894 1.00 59.09 104 ARG A C 1
ATOM 829 O O . ARG A 1 104 ? 29.669 12.536 -55.905 1.00 59.09 104 ARG A O 1
ATOM 836 N N . SER A 1 105 ? 31.507 11.656 -56.876 1.00 58.47 105 SER A N 1
ATOM 837 C CA . SER A 1 105 ? 32.441 11.670 -55.748 1.00 58.47 105 SER A CA 1
ATOM 838 C C . SER A 1 105 ? 32.655 13.088 -55.192 1.00 58.47 105 SER A C 1
ATOM 840 O O . SER A 1 105 ? 33.148 13.977 -55.887 1.00 58.47 105 SER A O 1
ATOM 842 N N . SER A 1 106 ? 32.294 13.297 -53.923 1.00 56.38 106 SER A N 1
ATOM 843 C CA . SER A 1 106 ? 32.388 14.583 -53.208 1.00 56.38 106 SER A CA 1
ATOM 844 C C . SER A 1 106 ? 33.740 14.816 -52.513 1.00 56.38 106 SER A C 1
ATOM 846 O O . SER A 1 106 ? 33.858 15.730 -51.693 1.00 56.38 106 SER A O 1
ATOM 848 N N . PHE A 1 107 ? 34.771 14.019 -52.804 1.00 57.44 107 PHE A N 1
ATOM 849 C CA . PHE A 1 107 ? 36.080 14.093 -52.137 1.00 57.44 107 PHE A CA 1
ATOM 850 C C . PHE A 1 107 ? 36.971 15.235 -52.670 1.00 57.44 107 PHE A C 1
ATOM 852 O O . PHE A 1 107 ? 38.093 15.005 -53.102 1.00 57.44 107 PHE A O 1
ATOM 859 N N . LYS A 1 108 ? 36.490 16.486 -52.648 1.00 57.72 108 LYS A N 1
ATOM 860 C CA . LYS A 1 108 ? 37.298 17.677 -53.005 1.00 57.72 108 LYS A CA 1
ATOM 861 C C . LYS A 1 108 ? 37.501 18.684 -51.865 1.00 57.72 108 LYS A C 1
ATOM 863 O O . LYS A 1 108 ? 37.945 19.795 -52.115 1.00 57.72 108 LYS A O 1
ATOM 868 N N . ARG A 1 109 ? 37.172 18.339 -50.614 1.00 58.06 109 ARG A N 1
ATOM 869 C CA . ARG A 1 109 ? 37.278 19.270 -49.467 1.00 58.06 109 ARG A CA 1
ATOM 870 C C . ARG A 1 109 ? 38.051 18.725 -48.267 1.00 58.06 109 ARG A C 1
ATOM 872 O O . ARG A 1 109 ? 37.729 19.058 -47.135 1.00 58.06 109 ARG A O 1
ATOM 879 N N . ILE A 1 110 ? 39.073 17.910 -48.501 1.00 62.00 110 ILE A N 1
ATOM 880 C CA . ILE A 1 110 ? 40.107 17.698 -47.484 1.00 62.00 110 ILE A CA 1
ATOM 881 C C . ILE A 1 110 ? 41.353 18.396 -48.020 1.00 62.00 110 ILE A C 1
ATOM 883 O O . ILE A 1 110 ? 42.119 17.822 -48.785 1.00 62.00 110 ILE A O 1
ATOM 887 N N . LEU A 1 111 ? 41.460 19.690 -47.712 1.00 53.72 111 LEU A N 1
ATOM 888 C CA . LEU A 1 111 ? 42.681 20.460 -47.912 1.00 53.72 111 LEU A CA 1
ATOM 889 C C . LEU A 1 111 ? 43.678 19.949 -46.864 1.00 53.72 111 LEU A C 1
ATOM 891 O O . LEU A 1 111 ? 43.385 19.993 -45.670 1.00 53.72 111 LEU A O 1
ATOM 895 N N . SER A 1 112 ? 44.800 19.392 -47.309 1.00 58.12 112 SER A N 1
ATOM 896 C CA . SER A 1 112 ? 45.884 18.939 -46.441 1.00 58.12 112 SER A CA 1
ATOM 897 C C . SER A 1 112 ? 46.451 20.130 -45.672 1.00 58.12 112 SER A C 1
ATOM 899 O O . SER A 1 112 ? 47.024 21.033 -46.281 1.00 58.12 112 SER A O 1
ATOM 901 N N . VAL A 1 113 ? 46.292 20.139 -44.350 1.00 57.75 113 VAL A N 1
ATOM 902 C CA . VAL A 1 113 ? 47.061 21.035 -43.483 1.00 57.75 113 VAL A CA 1
ATOM 903 C C . VAL A 1 113 ? 48.471 20.457 -43.423 1.00 57.75 113 VAL A C 1
ATOM 905 O O . VAL A 1 113 ? 48.680 19.380 -42.869 1.00 57.75 113 VAL A O 1
ATOM 908 N N . VAL A 1 114 ? 49.403 21.123 -44.097 1.00 58.59 114 VAL A N 1
ATOM 909 C CA . VAL A 1 114 ? 50.837 20.846 -44.008 1.00 58.59 114 VAL A CA 1
ATOM 910 C C . VAL A 1 114 ? 51.345 21.679 -42.838 1.00 58.59 114 VAL A C 1
ATOM 912 O O . VAL A 1 114 ? 51.373 22.901 -42.944 1.00 58.59 114 VAL A O 1
ATOM 915 N N . ASP A 1 115 ? 51.681 21.035 -41.724 1.00 58.16 115 ASP A N 1
ATOM 916 C CA . ASP A 1 115 ? 52.433 21.678 -40.645 1.00 58.16 115 ASP A CA 1
ATOM 917 C C . ASP A 1 115 ? 53.920 21.500 -40.966 1.00 58.16 115 ASP A C 1
ATOM 919 O O . ASP A 1 115 ? 54.436 20.382 -40.979 1.00 58.16 115 ASP A O 1
ATOM 923 N N . SER A 1 116 ? 54.576 22.600 -41.323 1.00 63.09 116 SER A N 1
ATOM 924 C CA . SER A 1 116 ? 56.012 22.677 -41.573 1.00 63.09 116 SER A CA 1
ATOM 925 C C . SER A 1 116 ? 56.521 23.880 -40.796 1.00 63.09 116 SER A C 1
ATOM 927 O O . SER A 1 116 ? 56.226 25.006 -41.189 1.00 63.09 116 SER A O 1
ATOM 929 N N . ASP A 1 117 ? 57.203 23.646 -39.676 1.00 55.56 117 ASP A N 1
ATOM 930 C CA . ASP A 1 117 ? 58.652 23.865 -39.572 1.00 55.56 117 ASP A CA 1
ATOM 931 C C . ASP A 1 117 ? 59.160 23.444 -38.177 1.00 55.56 117 ASP A C 1
ATOM 933 O O . ASP A 1 117 ? 58.596 23.817 -37.147 1.00 55.56 117 ASP A O 1
ATOM 937 N N . SER A 1 118 ? 60.209 22.622 -38.157 1.00 63.16 118 SER A N 1
ATOM 938 C CA . SER A 1 118 ? 61.092 22.416 -37.008 1.00 63.16 118 SER A CA 1
ATOM 939 C C . SER A 1 118 ? 62.426 23.061 -37.347 1.00 63.16 118 SER A C 1
ATOM 941 O O . SER A 1 118 ? 63.067 22.556 -38.261 1.00 63.16 118 SER A O 1
ATOM 943 N N . GLU A 1 119 ? 62.852 24.049 -36.557 1.00 46.38 119 GLU A N 1
ATOM 944 C CA . GLU A 1 119 ? 64.243 24.307 -36.139 1.00 46.38 119 GLU A CA 1
ATOM 945 C C . GLU A 1 119 ? 64.249 24.948 -34.740 1.00 46.38 119 GLU A C 1
ATOM 947 O O . GLU A 1 119 ? 63.423 25.857 -34.487 1.00 46.38 119 GLU A O 1
#

Nearest PDB structures (foldseek):
  5znz-assembly1_C  TM=4.918E-01  e=7.244E+00  Escherichia coli K-12
  2d9d-assembly1_A  TM=2.611E-01  e=1.704E+00  Homo sapiens
  8beh-assembly1_n  TM=2.492E-01  e=2.251E+00  Arabidopsis thaliana
  8e73-assembly1_B9  TM=2.447E-01  e=9.050E+00  Vigna radiata

InterPro domains:
  IPR037647 HIRA-interacting protein 3 [PTHR15410] (3-119)

Organism: Dufourea novaeangliae (NCBI:txid178035)

Foldseek 3Di:
DVLVVLLVVLVVLCVLLVNDDPDLVVLCVVPPDSVSSNVSSQVVCVVLPQPDDRDSVSSNVSNVVVVVVVVVVPDDPVPDPPDPDCDPVNVVPPPDDDDDDDDPDPPPPPDDDDDDDDD

pLDDT: mean 80.41, std 14.64, range [45.44, 94.5]

Mean predicted aligned error: 14.74 Å